Protein AF-A0A7S1E5R4-F1 (afdb_monomer_lite)

Sequence (123 aa):
DDYYWMIASVVGDKLSDVDADESPERFPGCRPMLISNDQMRDHKLELLEPRQFRRWYSCHIVNYDFSRAPLDDEWGSSRKVHVFAADVYSNEIQGNPFNDNAEDTGSLVWHLPVREWDKHDKL

Organism: NCBI:txid33649

Secondary structure (DSSP, 8-state):
-HHHHHHHHHHTTSS--------TT--TT-SPPEE------SGGGGGS-HHHHHHHHHHHEEEEESTTS-TT-TT-S--PPEEEPPPSS--S-EEEES-TT-SS---EEEE-PPPSSS-----

Structure (mmCIF, N/CA/C/O backbone):
data_AF-A0A7S1E5R4-F1
#
_entry.id   AF-A0A7S1E5R4-F1
#
loop_
_atom_site.group_PDB
_atom_site.id
_atom_site.type_symbol
_atom_site.label_atom_id
_atom_site.label_alt_id
_atom_site.label_comp_id
_atom_site.label_asym_id
_atom_site.label_entity_id
_atom_site.label_seq_id
_atom_site.pdbx_PDB_ins_code
_atom_site.Cartn_x
_atom_site.Cartn_y
_atom_site.Cartn_z
_atom_site.occupancy
_atom_site.B_iso_or_equiv
_atom_site.auth_seq_id
_atom_site.auth_comp_id
_atom_site.auth_asym_id
_atom_site.auth_atom_id
_atom_site.pdbx_PDB_model_num
ATOM 1 N N . ASP A 1 1 ? -7.231 -10.640 -13.714 1.00 77.69 1 ASP A N 1
ATOM 2 C CA . ASP A 1 1 ? -5.869 -11.043 -13.337 1.00 77.69 1 ASP A CA 1
ATOM 3 C C . ASP A 1 1 ? -5.609 -10.651 -11.889 1.00 77.69 1 ASP A C 1
ATOM 5 O O . ASP A 1 1 ? -5.233 -11.498 -11.097 1.00 77.69 1 ASP A O 1
ATOM 9 N N . ASP A 1 2 ? -6.008 -9.433 -11.523 1.00 84.44 2 ASP A N 1
ATOM 10 C CA . ASP A 1 2 ? -6.000 -8.825 -10.180 1.00 84.44 2 ASP A CA 1
ATOM 11 C C . ASP A 1 2 ? -6.248 -9.785 -9.017 1.00 84.44 2 ASP A C 1
ATOM 13 O O . ASP A 1 2 ? -5.372 -10.019 -8.187 1.00 84.44 2 ASP A O 1
ATOM 17 N N . TYR A 1 3 ? -7.397 -10.457 -9.007 1.00 85.94 3 TYR A N 1
ATOM 18 C CA . TYR A 1 3 ? -7.719 -11.401 -7.938 1.00 85.94 3 TYR A CA 1
ATOM 19 C C . TYR A 1 3 ? -6.746 -12.582 -7.805 1.00 85.94 3 TYR A C 1
ATOM 21 O O . TYR A 1 3 ? -6.574 -13.080 -6.696 1.00 85.94 3 TYR A O 1
ATOM 29 N N . TYR A 1 4 ? -6.109 -13.047 -8.885 1.00 87.06 4 TYR A N 1
ATOM 30 C CA . TYR A 1 4 ? -5.205 -14.200 -8.821 1.00 87.06 4 TYR A CA 1
ATOM 31 C C . TYR A 1 4 ? -3.946 -13.876 -8.026 1.00 87.06 4 TYR A C 1
ATOM 33 O O . TYR A 1 4 ? -3.616 -14.589 -7.077 1.00 87.06 4 TYR A O 1
ATOM 41 N N . TRP A 1 5 ? -3.262 -12.788 -8.380 1.00 86.31 5 TRP A N 1
ATOM 42 C CA . TRP A 1 5 ? -2.046 -12.387 -7.681 1.00 86.31 5 TRP A CA 1
ATOM 43 C C . TRP A 1 5 ? -2.353 -11.809 -6.292 1.00 86.31 5 TRP A C 1
ATOM 45 O O . TRP A 1 5 ? -1.594 -12.049 -5.352 1.00 86.31 5 TRP A O 1
ATOM 55 N N . MET A 1 6 ? -3.519 -11.177 -6.102 1.00 87.19 6 MET A N 1
ATOM 56 C CA . MET A 1 6 ? -4.006 -10.810 -4.770 1.00 87.19 6 MET A CA 1
ATOM 57 C C . MET A 1 6 ? -4.157 -12.027 -3.856 1.00 87.19 6 MET A C 1
ATOM 59 O O . MET A 1 6 ? -3.580 -12.065 -2.770 1.00 87.19 6 MET A O 1
ATOM 63 N N . ILE A 1 7 ? -4.900 -13.047 -4.292 1.00 86.50 7 ILE A N 1
ATOM 64 C CA . ILE A 1 7 ? -5.131 -14.257 -3.497 1.00 86.50 7 ILE A CA 1
ATOM 65 C C . ILE A 1 7 ? -3.813 -14.996 -3.248 1.00 86.50 7 ILE A C 1
ATOM 67 O O . ILE A 1 7 ? -3.583 -15.448 -2.128 1.00 86.50 7 ILE A O 1
ATOM 71 N N . ALA A 1 8 ? -2.914 -15.065 -4.234 1.00 85.06 8 ALA A N 1
ATOM 72 C CA . ALA A 1 8 ? -1.595 -15.672 -4.060 1.00 85.06 8 ALA A CA 1
ATOM 73 C C . ALA A 1 8 ? -0.780 -15.003 -2.934 1.00 85.06 8 ALA A C 1
ATOM 75 O O . ALA A 1 8 ? -0.166 -15.703 -2.129 1.00 85.06 8 ALA A O 1
ATOM 76 N N . SER A 1 9 ? -0.839 -13.669 -2.813 1.00 84.19 9 SER A N 1
ATOM 77 C CA . SER A 1 9 ? -0.158 -12.937 -1.729 1.00 84.19 9 SER A CA 1
ATOM 78 C C . SER A 1 9 ? -0.734 -13.220 -0.339 1.00 84.19 9 SER A C 1
ATOM 80 O O . SER A 1 9 ? -0.017 -13.184 0.659 1.00 84.19 9 SER A O 1
ATOM 82 N N . VAL A 1 10 ? -2.023 -13.555 -0.257 1.00 82.38 10 VAL A N 1
ATOM 83 C CA . VAL A 1 10 ? -2.702 -13.835 1.016 1.00 82.38 10 VAL A CA 1
ATOM 84 C C . VAL A 1 10 ? -2.564 -15.307 1.407 1.00 82.38 10 VAL A C 1
ATOM 86 O O . VAL A 1 10 ? -2.392 -15.619 2.581 1.00 82.38 10 VAL A O 1
ATOM 89 N N . VAL A 1 11 ? -2.605 -16.232 0.446 1.00 79.62 11 VAL A N 1
ATOM 90 C CA . VAL A 1 11 ? -2.657 -17.687 0.692 1.00 79.62 11 VAL A CA 1
ATOM 91 C C . VAL A 1 11 ? -1.276 -18.315 0.939 1.00 79.62 11 VAL A C 1
ATOM 93 O O . VAL A 1 11 ? -1.212 -19.438 1.439 1.00 79.62 11 VAL A O 1
ATOM 96 N N . GLY A 1 12 ? -0.184 -17.587 0.681 1.00 60.81 12 GLY A N 1
ATOM 97 C CA . GLY A 1 12 ? 1.208 -18.072 0.639 1.00 60.81 12 GLY A CA 1
ATOM 98 C C . GLY A 1 12 ? 1.803 -18.807 1.858 1.00 60.81 12 GLY A C 1
ATOM 99 O O . GLY A 1 12 ? 2.967 -19.166 1.793 1.00 60.81 12 GLY A O 1
ATOM 100 N N . ASP A 1 13 ? 1.041 -19.089 2.920 1.00 53.47 13 ASP A N 1
ATOM 101 C CA . ASP A 1 13 ? 1.479 -19.922 4.062 1.00 53.47 13 ASP A CA 1
ATOM 102 C C . ASP A 1 13 ? 1.129 -21.413 3.923 1.00 53.47 13 ASP A C 1
ATOM 104 O O . ASP A 1 13 ? 1.636 -22.224 4.685 1.00 53.47 13 ASP A O 1
ATOM 108 N N . LYS A 1 14 ? 0.216 -21.812 3.026 1.00 52.38 14 LYS A N 1
ATOM 109 C CA . LYS A 1 14 ? -0.276 -23.210 3.009 1.00 52.38 14 LYS A CA 1
ATOM 110 C C . LYS A 1 14 ? 0.509 -24.161 2.098 1.00 52.38 14 LYS A C 1
ATOM 112 O O . LYS A 1 14 ? 0.104 -25.309 1.951 1.00 52.38 14 LYS A O 1
ATOM 117 N N . LEU A 1 15 ? 1.572 -23.689 1.445 1.00 50.22 15 LEU A N 1
ATOM 118 C CA . LEU A 1 15 ? 2.310 -24.456 0.428 1.00 50.22 15 LEU A CA 1
ATOM 119 C C . LEU A 1 15 ? 3.764 -24.772 0.801 1.00 50.22 15 LEU A C 1
ATOM 121 O O . LEU A 1 15 ? 4.361 -25.632 0.161 1.00 50.22 15 LEU A O 1
ATOM 125 N N . SER A 1 16 ? 4.320 -24.135 1.832 1.00 47.56 16 SER A N 1
ATOM 126 C CA . SER A 1 16 ? 5.624 -24.491 2.394 1.00 47.56 16 SER A CA 1
ATOM 127 C C . SER A 1 16 ? 5.452 -24.876 3.859 1.00 47.56 16 SER A C 1
ATOM 129 O O . SER A 1 16 ? 5.551 -24.027 4.742 1.00 47.56 16 SER A O 1
ATOM 131 N N . ASP A 1 17 ? 5.182 -26.160 4.095 1.00 46.66 17 ASP A N 1
ATOM 132 C CA . ASP A 1 17 ? 5.486 -26.820 5.365 1.00 46.66 17 ASP A CA 1
ATOM 133 C C . ASP A 1 17 ? 6.979 -26.615 5.663 1.00 46.66 17 ASP A C 1
ATOM 135 O O . ASP A 1 17 ? 7.844 -27.299 5.116 1.00 46.66 17 ASP A O 1
ATOM 139 N N . VAL A 1 18 ? 7.284 -25.635 6.505 1.00 47.91 18 VAL A N 1
ATOM 140 C CA . VAL A 1 18 ? 8.499 -25.613 7.315 1.00 47.91 18 VAL A CA 1
ATOM 141 C C . VAL A 1 18 ? 8.006 -25.369 8.731 1.00 47.91 18 VAL A C 1
ATOM 143 O O . VAL A 1 18 ? 7.612 -24.255 9.060 1.00 47.91 18 VAL A O 1
ATOM 146 N N . ASP A 1 19 ? 7.913 -26.474 9.470 1.00 41.88 19 ASP A N 1
ATOM 147 C CA . ASP A 1 19 ? 7.631 -26.635 10.896 1.00 41.88 19 ASP A CA 1
ATOM 148 C C . ASP A 1 19 ? 7.039 -25.415 11.614 1.00 41.88 19 ASP A C 1
ATOM 150 O O . ASP A 1 19 ? 7.724 -24.457 11.977 1.00 41.88 19 ASP A O 1
ATOM 154 N N . ALA A 1 20 ? 5.733 -25.505 11.870 1.00 47.16 20 ALA A N 1
ATOM 155 C CA . ALA A 1 20 ? 5.014 -24.651 12.799 1.00 47.16 20 ALA A CA 1
ATOM 156 C C . ALA A 1 20 ? 5.542 -24.864 14.228 1.00 47.16 20 ALA A C 1
ATOM 158 O O . ALA A 1 20 ? 4.962 -25.612 15.011 1.00 47.16 20 ALA A O 1
ATOM 159 N N . ASP A 1 21 ? 6.649 -24.209 14.564 1.00 42.84 21 ASP A N 1
ATOM 160 C CA . ASP A 1 21 ? 7.021 -23.985 15.954 1.00 42.84 21 ASP A CA 1
ATOM 161 C C . ASP A 1 21 ? 6.194 -22.797 16.465 1.00 42.84 21 ASP A C 1
ATOM 163 O O . ASP A 1 21 ? 6.314 -21.672 15.965 1.00 42.84 21 ASP A O 1
ATOM 167 N N . GLU A 1 22 ? 5.296 -23.054 17.418 1.00 47.69 22 GLU A N 1
ATOM 168 C CA . GLU A 1 22 ? 4.425 -22.061 18.065 1.00 47.69 22 GLU A CA 1
ATOM 169 C C . GLU A 1 22 ? 5.222 -21.139 19.005 1.00 47.69 22 GLU A C 1
ATOM 171 O O . GLU A 1 22 ? 4.886 -20.948 20.175 1.00 47.69 22 GLU A O 1
ATOM 176 N N . SER A 1 23 ? 6.309 -20.551 18.512 1.00 49.47 23 SER A N 1
ATOM 177 C CA . SER A 1 23 ? 7.015 -19.518 19.253 1.00 49.47 23 SER A CA 1
ATOM 178 C C . SER A 1 23 ? 6.219 -18.201 19.177 1.00 49.47 23 SER A C 1
ATOM 180 O O . SER A 1 23 ? 5.746 -17.809 18.104 1.00 49.47 23 SER A O 1
ATOM 182 N N . PRO A 1 24 ? 6.061 -17.471 20.296 1.00 46.47 24 PRO A N 1
ATOM 183 C CA . PRO A 1 24 ? 5.346 -16.190 20.343 1.00 46.47 24 PRO A CA 1
ATOM 184 C C . PRO A 1 24 ? 6.060 -15.058 19.576 1.00 46.47 24 PRO A C 1
ATOM 186 O O . PRO A 1 24 ? 5.582 -13.927 19.556 1.00 46.47 24 PRO A O 1
ATOM 189 N N . GLU A 1 25 ? 7.179 -15.355 18.912 1.00 43.75 25 GLU A N 1
ATOM 190 C CA . GLU A 1 25 ? 7.998 -14.432 18.122 1.00 43.75 25 GLU A CA 1
ATOM 191 C C . GLU A 1 25 ? 7.684 -14.505 16.618 1.00 43.75 25 GLU A C 1
ATOM 193 O O . GLU A 1 25 ? 8.539 -14.236 15.770 1.00 43.75 25 GLU A O 1
ATOM 198 N N . ARG A 1 26 ? 6.448 -14.859 16.239 1.00 44.66 26 ARG A N 1
ATOM 199 C CA . ARG A 1 26 ? 6.027 -14.776 14.837 1.00 44.66 26 ARG A CA 1
ATOM 200 C C . ARG A 1 26 ? 5.968 -13.307 14.422 1.00 44.66 26 ARG A C 1
ATOM 202 O O . ARG A 1 26 ? 4.975 -12.621 14.662 1.00 44.66 26 ARG A O 1
ATOM 209 N N . PHE A 1 27 ? 7.027 -12.826 13.771 1.00 46.69 27 PHE A N 1
ATOM 210 C CA . PHE A 1 27 ? 7.007 -11.529 13.105 1.00 46.69 27 PHE A CA 1
ATOM 211 C C . PHE A 1 27 ? 5.801 -11.490 12.151 1.00 46.69 27 PHE A C 1
ATOM 213 O O . PHE A 1 27 ? 5.648 -12.397 11.323 1.00 46.69 27 PHE A O 1
ATOM 220 N N . PRO A 1 28 ? 4.925 -10.476 12.236 1.00 46.22 28 PRO A N 1
ATOM 221 C CA . PRO A 1 28 ? 3.859 -10.297 11.261 1.00 46.22 28 PRO A CA 1
ATOM 222 C C . PRO A 1 28 ? 4.507 -9.928 9.917 1.00 46.22 28 PRO A C 1
ATOM 224 O O . PRO A 1 28 ? 4.739 -8.757 9.647 1.00 46.22 28 PRO A O 1
ATOM 227 N N . GLY A 1 29 ? 4.898 -10.918 9.105 1.00 50.75 29 GLY A N 1
ATOM 228 C CA . GLY A 1 29 ? 5.730 -10.622 7.930 1.00 50.75 29 GLY A CA 1
ATOM 229 C C . GLY A 1 29 ? 5.965 -11.724 6.895 1.00 50.75 29 GLY A C 1
ATOM 230 O O . GLY A 1 29 ? 6.580 -11.441 5.875 1.00 50.75 29 GLY A O 1
ATOM 231 N N . CYS A 1 30 ? 5.477 -12.955 7.066 1.00 58.22 30 CYS A N 1
ATOM 232 C CA . CYS A 1 30 ? 5.741 -14.041 6.099 1.00 58.22 30 CYS A CA 1
ATOM 233 C C . CYS A 1 30 ? 4.800 -14.058 4.875 1.00 58.22 30 CYS A C 1
ATOM 235 O O . CYS A 1 30 ? 4.640 -15.097 4.240 1.00 58.22 30 CYS A O 1
ATOM 237 N N . ARG A 1 31 ? 4.135 -12.944 4.536 1.00 72.06 31 ARG A N 1
ATOM 238 C CA . ARG A 1 31 ? 3.282 -12.876 3.337 1.00 72.06 31 ARG A CA 1
ATOM 239 C C . ARG A 1 31 ? 4.104 -12.399 2.133 1.00 72.06 31 ARG A C 1
ATOM 241 O O . ARG A 1 31 ? 4.858 -11.437 2.276 1.00 72.06 31 ARG A O 1
ATOM 248 N N . PRO A 1 32 ? 3.978 -13.035 0.953 1.00 81.06 32 PRO A N 1
ATOM 249 C CA . PRO A 1 32 ? 4.656 -12.576 -0.253 1.00 81.06 32 PRO A CA 1
ATOM 250 C C . PRO A 1 32 ? 4.319 -11.121 -0.600 1.00 81.06 32 PRO A C 1
ATOM 252 O O . PRO A 1 32 ? 3.149 -10.738 -0.655 1.00 81.06 32 PRO A O 1
ATOM 255 N N . MET A 1 33 ? 5.359 -10.338 -0.883 1.00 86.12 33 MET A N 1
ATOM 256 C CA . MET A 1 33 ? 5.248 -8.979 -1.413 1.00 86.12 33 MET A CA 1
ATOM 257 C C . MET A 1 33 ? 4.908 -9.024 -2.903 1.00 86.12 33 MET A C 1
ATOM 259 O O . MET A 1 33 ? 5.438 -9.850 -3.648 1.00 86.12 33 MET A O 1
ATOM 263 N N . LEU A 1 34 ? 4.050 -8.113 -3.346 1.00 89.62 34 LEU A N 1
ATOM 264 C CA . LEU A 1 34 ? 3.616 -8.002 -4.731 1.00 89.62 34 LEU A CA 1
ATOM 265 C C . LEU A 1 34 ? 4.275 -6.803 -5.391 1.00 89.62 34 LEU A C 1
ATOM 267 O O . LEU A 1 34 ? 4.082 -5.669 -4.969 1.00 89.62 34 LEU A O 1
ATOM 271 N N . ILE A 1 35 ? 5.031 -7.048 -6.455 1.00 90.75 35 ILE A N 1
ATOM 272 C CA . ILE A 1 35 ? 5.673 -5.985 -7.226 1.00 90.75 35 ILE A CA 1
ATOM 273 C C . ILE A 1 35 ? 4.702 -5.538 -8.319 1.00 90.75 35 ILE A C 1
ATOM 275 O O . ILE A 1 35 ? 4.443 -6.289 -9.257 1.00 90.75 35 ILE A O 1
ATOM 279 N N . SER A 1 36 ? 4.146 -4.334 -8.191 1.00 90.56 36 SER A N 1
ATOM 280 C CA . SER A 1 36 ? 3.205 -3.772 -9.164 1.00 90.56 36 SER A CA 1
ATOM 281 C C . SER A 1 36 ? 3.141 -2.246 -9.066 1.00 90.56 36 SER A C 1
ATOM 283 O O . SER A 1 36 ? 3.283 -1.675 -7.987 1.00 90.56 36 SER A O 1
ATOM 285 N N . ASN A 1 37 ? 2.883 -1.586 -10.196 1.00 90.75 37 ASN A N 1
ATOM 286 C CA . ASN A 1 37 ? 2.533 -0.161 -10.264 1.00 90.75 37 ASN A CA 1
ATOM 287 C C . ASN A 1 37 ? 1.035 0.054 -10.549 1.00 90.75 37 ASN A C 1
ATOM 289 O O . ASN A 1 37 ? 0.616 1.177 -10.833 1.00 90.75 37 ASN A O 1
ATOM 293 N N . ASP A 1 38 ? 0.227 -1.009 -10.501 1.00 88.69 38 ASP A N 1
ATOM 294 C CA . ASP A 1 38 ? -1.222 -0.897 -10.628 1.00 88.69 38 ASP A CA 1
ATOM 295 C C . ASP A 1 38 ? -1.803 -0.132 -9.431 1.00 88.69 38 ASP A C 1
ATOM 297 O O . ASP A 1 38 ? -1.512 -0.431 -8.272 1.00 88.69 38 ASP A O 1
ATOM 301 N N . GLN A 1 39 ? -2.635 0.868 -9.719 1.00 84.69 39 GLN A N 1
ATOM 302 C CA . GLN A 1 39 ? -3.279 1.687 -8.698 1.00 84.69 39 GLN A CA 1
ATOM 303 C C . GLN A 1 39 ? -4.512 1.017 -8.086 1.00 84.69 39 GLN A C 1
ATOM 305 O O . GLN A 1 39 ? -4.993 1.500 -7.060 1.00 84.69 39 GLN A O 1
ATOM 310 N N . MET A 1 40 ? -5.037 -0.046 -8.708 1.00 84.94 40 MET A N 1
ATOM 311 C CA . MET A 1 40 ? -6.130 -0.866 -8.183 1.00 84.94 40 MET A CA 1
ATOM 312 C C . MET A 1 40 ? -7.353 -0.031 -7.758 1.00 84.94 40 MET A C 1
ATOM 314 O O . MET A 1 40 ? -7.910 -0.200 -6.673 1.00 84.94 40 MET A O 1
ATOM 318 N N . ARG A 1 41 ? -7.744 0.933 -8.607 1.00 81.38 41 ARG A N 1
ATOM 319 C CA . ARG A 1 41 ? -8.872 1.865 -8.376 1.00 81.38 41 ARG A CA 1
ATOM 320 C C . ARG A 1 41 ? -10.119 1.524 -9.191 1.00 81.38 41 ARG A C 1
ATOM 322 O O . ARG A 1 41 ? -10.993 2.375 -9.352 1.00 81.38 41 ARG A O 1
ATOM 329 N N . ASP A 1 42 ? -10.162 0.340 -9.789 1.00 77.44 42 ASP A N 1
ATOM 330 C CA . ASP A 1 42 ? -11.275 -0.040 -10.647 1.00 77.44 42 ASP A CA 1
ATOM 331 C C . ASP A 1 42 ? -12.548 -0.367 -9.837 1.00 77.44 42 ASP A C 1
ATOM 333 O O . ASP A 1 42 ? -12.515 -0.619 -8.633 1.00 77.44 42 ASP A O 1
ATOM 337 N N . HIS A 1 43 ? -13.698 -0.343 -10.513 1.00 62.00 43 HIS A N 1
ATOM 338 C CA . HIS A 1 43 ? -15.010 -0.625 -9.916 1.00 62.00 43 HIS A CA 1
ATOM 339 C C . HIS A 1 43 ? -15.211 -2.113 -9.584 1.00 62.00 43 HIS A C 1
ATOM 341 O O . HIS A 1 43 ? -16.178 -2.482 -8.927 1.00 62.00 43 HIS A O 1
ATOM 347 N N . LYS A 1 44 ? -14.332 -3.006 -10.052 1.00 71.75 44 LYS A N 1
ATOM 348 C CA . LYS A 1 44 ? -14.475 -4.446 -9.801 1.00 71.75 44 LYS A CA 1
ATOM 349 C C . LYS A 1 44 ? -14.041 -4.786 -8.380 1.00 71.75 44 LYS A C 1
ATOM 351 O O . LYS A 1 44 ? -14.622 -5.670 -7.757 1.00 71.75 44 LYS A O 1
ATOM 356 N N . LEU A 1 45 ? -13.110 -4.018 -7.821 1.00 71.69 45 LEU A N 1
ATOM 357 C CA . LEU A 1 45 ? -12.642 -4.157 -6.443 1.00 71.69 45 LEU A CA 1
ATOM 358 C C . LEU A 1 45 ? -13.658 -3.692 -5.381 1.00 71.69 45 LEU A C 1
ATOM 360 O O . LEU A 1 45 ? -13.398 -3.864 -4.192 1.00 71.69 45 LEU A O 1
ATOM 364 N N . GLU A 1 46 ? -14.837 -3.188 -5.772 1.00 74.56 46 GLU A N 1
ATOM 365 C CA . GLU A 1 46 ? -15.929 -2.800 -4.856 1.00 74.56 46 GLU A CA 1
ATOM 366 C C . GLU A 1 46 ? -16.439 -3.953 -3.976 1.00 74.56 46 GLU A C 1
ATOM 368 O O . GLU A 1 46 ? -17.017 -3.719 -2.917 1.00 74.56 46 GLU A O 1
ATOM 373 N N . LEU A 1 47 ? -16.208 -5.204 -4.386 1.00 75.88 47 LEU A N 1
ATOM 374 C CA . LEU A 1 47 ? -16.581 -6.386 -3.604 1.00 75.88 47 LEU A CA 1
ATOM 375 C C . LEU A 1 47 ? -15.655 -6.644 -2.403 1.00 75.88 47 LEU A C 1
ATOM 377 O O . LEU A 1 47 ? -15.961 -7.496 -1.568 1.00 75.88 47 LEU A O 1
ATOM 381 N N . LEU A 1 48 ? -14.517 -5.952 -2.315 1.00 84.12 48 LEU A N 1
ATOM 382 C CA . LEU A 1 48 ? -13.578 -6.082 -1.206 1.00 84.12 48 LEU A CA 1
ATOM 383 C C . LEU A 1 48 ? -13.947 -5.134 -0.065 1.00 84.12 48 LEU A C 1
ATOM 385 O O . LEU A 1 48 ? -14.389 -4.009 -0.285 1.00 84.12 48 LEU A O 1
ATOM 389 N N . GLU A 1 49 ? -13.705 -5.562 1.177 1.00 87.62 49 GLU A N 1
ATOM 390 C CA . GLU A 1 49 ? -13.900 -4.684 2.331 1.00 87.62 49 GLU A CA 1
ATOM 391 C C . GLU A 1 49 ? -12.894 -3.515 2.261 1.00 87.62 49 GLU A C 1
ATOM 393 O O . GLU A 1 49 ? -11.680 -3.753 2.299 1.00 87.62 49 GLU A O 1
ATOM 398 N N . PRO A 1 50 ? -13.352 -2.250 2.156 1.00 85.81 50 PRO A N 1
ATOM 399 C CA . PRO A 1 50 ? -12.474 -1.135 1.813 1.00 85.81 50 PRO A CA 1
ATOM 400 C C . PRO A 1 50 ? -11.337 -0.886 2.806 1.00 85.81 50 PRO A C 1
ATOM 402 O O . PRO A 1 50 ? -10.287 -0.369 2.419 1.00 85.81 50 PRO A O 1
ATOM 405 N N . ARG A 1 51 ? -11.520 -1.169 4.101 1.00 85.44 51 ARG A N 1
ATOM 406 C CA . ARG A 1 51 ? -10.470 -0.978 5.112 1.00 85.44 51 ARG A CA 1
ATOM 407 C C . ARG A 1 51 ? -9.398 -2.059 5.008 1.00 85.44 51 ARG A C 1
ATOM 409 O O . ARG A 1 51 ? -8.220 -1.723 4.925 1.00 85.44 51 ARG A O 1
ATOM 416 N N . GLN A 1 52 ? -9.785 -3.330 4.964 1.00 86.19 52 GLN A N 1
ATOM 417 C CA . GLN A 1 52 ? -8.872 -4.458 4.771 1.00 86.19 52 GLN A CA 1
ATOM 418 C C . GLN A 1 52 ? -8.102 -4.338 3.461 1.00 86.19 52 GLN A C 1
ATOM 420 O O . GLN A 1 52 ? -6.886 -4.508 3.462 1.00 86.19 52 GLN A O 1
ATOM 425 N N . PHE A 1 53 ? -8.784 -3.972 2.373 1.00 88.38 53 PHE A N 1
ATOM 426 C CA . PHE A 1 53 ? -8.142 -3.766 1.082 1.00 88.38 53 PHE A CA 1
ATOM 427 C C . PHE A 1 53 ? -7.077 -2.665 1.139 1.00 88.38 53 PHE A C 1
ATOM 429 O O . PHE A 1 53 ? -5.954 -2.881 0.696 1.00 88.38 53 PHE A O 1
ATOM 436 N N . ARG A 1 54 ? -7.378 -1.513 1.755 1.00 85.62 54 ARG A N 1
ATOM 437 C CA . ARG A 1 54 ? -6.405 -0.415 1.909 1.00 85.62 54 ARG A CA 1
ATOM 438 C C . ARG A 1 54 ? -5.191 -0.808 2.751 1.00 85.62 54 ARG A C 1
ATOM 440 O O . ARG A 1 54 ? -4.072 -0.458 2.383 1.00 85.62 54 ARG A O 1
ATOM 447 N N . ARG A 1 55 ? -5.401 -1.541 3.850 1.00 86.62 55 ARG A N 1
ATOM 448 C CA . ARG A 1 55 ? -4.312 -2.072 4.688 1.00 86.62 55 ARG A CA 1
ATOM 449 C C . ARG A 1 55 ? -3.432 -3.037 3.902 1.00 86.62 55 ARG A C 1
ATOM 451 O O . ARG A 1 55 ? -2.214 -2.916 3.917 1.00 86.62 55 ARG A O 1
ATOM 458 N N . TRP A 1 56 ? -4.056 -3.973 3.190 1.00 87.44 56 TRP A N 1
ATOM 459 C CA . TRP A 1 56 ? -3.342 -4.925 2.351 1.00 87.44 56 TRP A CA 1
ATOM 460 C C . TRP A 1 56 ? -2.545 -4.200 1.257 1.00 87.44 56 TRP A C 1
ATOM 462 O O . TRP A 1 56 ? -1.346 -4.428 1.153 1.00 87.44 56 TRP A O 1
ATOM 472 N N . TYR A 1 57 ? -3.159 -3.255 0.537 1.00 87.62 57 TYR A N 1
ATOM 473 C CA . TYR A 1 57 ? -2.512 -2.499 -0.540 1.00 87.62 57 TYR A CA 1
ATOM 474 C C . TYR A 1 57 ? -1.278 -1.727 -0.042 1.00 87.62 57 TYR A C 1
ATOM 476 O O . TYR A 1 57 ? -0.215 -1.817 -0.646 1.00 87.62 57 TYR A O 1
ATOM 484 N N . SER A 1 58 ? -1.394 -1.021 1.090 1.00 84.94 58 SER A N 1
ATOM 485 C CA . SER A 1 58 ? -0.299 -0.238 1.693 1.00 84.94 58 SER A CA 1
ATOM 486 C C . SER A 1 58 ? 0.876 -1.110 2.149 1.00 84.94 58 SER A C 1
ATOM 488 O O . SER A 1 58 ? 2.0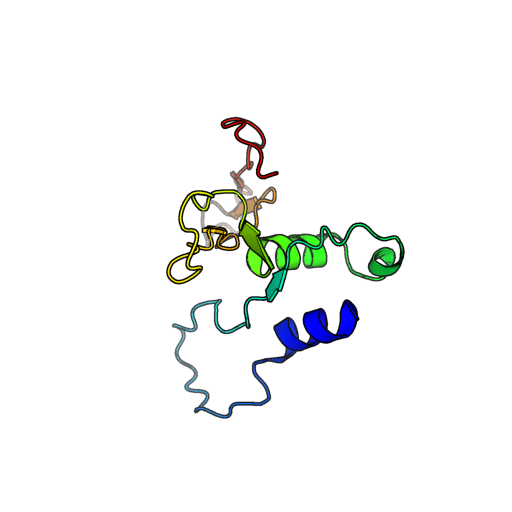27 -0.719 1.972 1.00 84.94 58 SER A O 1
ATOM 490 N N . CYS A 1 59 ? 0.600 -2.303 2.682 1.00 85.56 59 CYS A N 1
ATOM 491 C CA . CYS A 1 59 ? 1.629 -3.158 3.277 1.00 85.56 59 CYS A CA 1
ATOM 492 C C . CYS A 1 59 ? 2.161 -4.272 2.359 1.00 85.56 59 CYS A C 1
ATOM 494 O O . CYS A 1 59 ? 3.148 -4.905 2.716 1.00 85.56 59 CYS A O 1
ATOM 496 N N . HIS A 1 60 ? 1.527 -4.545 1.210 1.00 87.06 60 HIS A N 1
ATOM 497 C CA . HIS A 1 60 ? 1.912 -5.665 0.331 1.00 87.06 60 HIS A CA 1
ATOM 498 C C . HIS A 1 60 ? 2.342 -5.239 -1.074 1.00 87.06 60 HIS A C 1
ATOM 500 O O . HIS A 1 60 ? 3.005 -6.028 -1.747 1.00 87.06 60 HIS A O 1
ATOM 506 N N . ILE A 1 61 ? 1.985 -4.035 -1.538 1.00 89.56 61 ILE A N 1
ATOM 507 C CA . ILE A 1 61 ? 2.373 -3.563 -2.871 1.00 89.56 61 ILE A CA 1
ATOM 508 C C . ILE A 1 61 ? 3.715 -2.834 -2.811 1.00 89.56 61 ILE A C 1
ATOM 510 O O . ILE A 1 61 ? 3.891 -1.848 -2.101 1.00 89.56 61 ILE A O 1
ATOM 514 N N . VAL A 1 62 ? 4.653 -3.314 -3.617 1.00 90.31 62 VAL A N 1
ATOM 515 C CA . VAL A 1 62 ? 5.968 -2.733 -3.861 1.00 90.31 62 VAL A CA 1
ATOM 516 C C . VAL A 1 62 ? 5.954 -2.087 -5.238 1.00 90.31 62 VAL A C 1
ATOM 518 O O . VAL A 1 62 ? 5.780 -2.769 -6.251 1.00 90.31 62 VAL A O 1
ATOM 521 N N . ASN A 1 63 ? 6.170 -0.776 -5.288 1.00 91.62 63 ASN A N 1
ATOM 522 C CA . ASN A 1 63 ? 6.245 -0.047 -6.552 1.00 91.62 63 ASN A CA 1
ATOM 523 C C . ASN A 1 63 ? 7.682 -0.018 -7.080 1.00 91.62 63 ASN A C 1
ATOM 525 O O . ASN A 1 63 ? 8.643 -0.162 -6.321 1.00 91.62 63 ASN A O 1
ATOM 529 N N . TYR A 1 64 ? 7.847 0.215 -8.376 1.00 90.38 64 TYR A N 1
ATOM 530 C CA . TYR A 1 64 ? 9.159 0.331 -9.006 1.00 90.38 64 TYR A CA 1
ATOM 531 C C . TYR A 1 64 ? 9.209 1.479 -10.016 1.00 90.38 64 TYR A C 1
ATOM 533 O O . TYR A 1 64 ? 8.200 1.845 -10.611 1.00 90.38 64 TYR A O 1
ATOM 541 N N . ASP A 1 65 ? 10.401 2.018 -10.248 1.00 88.38 65 ASP A N 1
ATOM 542 C CA . ASP A 1 65 ? 10.645 3.103 -11.196 1.00 88.38 65 ASP A CA 1
ATOM 543 C C . ASP A 1 65 ? 11.928 2.834 -12.000 1.00 88.38 65 ASP A C 1
ATOM 545 O O . ASP A 1 65 ? 13.020 2.658 -11.449 1.00 88.38 65 ASP A O 1
ATOM 549 N N . PHE A 1 66 ? 11.770 2.788 -13.326 1.00 80.81 66 PHE A N 1
ATOM 550 C CA . PHE A 1 66 ? 12.850 2.605 -14.300 1.00 80.81 66 PHE A CA 1
ATOM 551 C C . PHE A 1 66 ? 13.396 3.934 -14.848 1.00 80.81 66 PHE A C 1
ATOM 553 O O . PHE A 1 66 ? 14.461 3.945 -15.462 1.00 80.81 66 PHE A O 1
ATOM 560 N N . SER A 1 67 ? 12.679 5.046 -14.660 1.00 73.19 67 SER A N 1
ATOM 561 C CA . SER A 1 67 ? 12.971 6.346 -15.284 1.00 73.19 67 SER A CA 1
ATOM 562 C C . SER A 1 67 ? 14.169 7.072 -14.666 1.00 73.19 67 SER A C 1
ATOM 564 O O . SER A 1 67 ? 14.776 7.928 -15.303 1.00 73.19 67 SER A O 1
ATOM 566 N N . ARG A 1 68 ? 14.554 6.698 -13.444 1.00 63.00 68 ARG A N 1
ATOM 567 C CA . ARG A 1 68 ? 15.722 7.245 -12.734 1.00 63.00 68 ARG A CA 1
ATOM 568 C C . ARG A 1 68 ? 17.059 6.639 -13.175 1.00 63.00 68 ARG A C 1
ATOM 570 O O . ARG A 1 68 ? 18.104 7.051 -12.674 1.00 63.00 68 ARG A O 1
ATOM 577 N N . ALA A 1 69 ? 17.049 5.667 -14.087 1.00 61.38 69 ALA A N 1
ATOM 578 C CA . ALA A 1 69 ? 18.272 5.116 -14.655 1.00 61.38 69 ALA A CA 1
ATOM 579 C C . ALA A 1 69 ? 18.866 6.095 -15.694 1.00 61.38 69 ALA A C 1
ATOM 581 O O . ALA A 1 69 ? 18.127 6.557 -16.566 1.00 61.38 69 ALA A O 1
ATOM 582 N N . PRO A 1 70 ? 20.177 6.409 -15.645 1.00 59.84 70 PRO A N 1
ATOM 583 C CA . PRO A 1 70 ? 20.823 7.239 -16.661 1.00 59.84 70 PRO A CA 1
ATOM 584 C C . PRO A 1 70 ? 20.615 6.651 -18.064 1.00 59.84 70 PRO A C 1
ATOM 586 O O . PRO A 1 70 ? 20.829 5.457 -18.276 1.00 59.84 70 PRO A O 1
ATOM 589 N N . LEU A 1 71 ? 20.195 7.491 -19.016 1.00 63.47 71 LEU A N 1
ATOM 590 C CA . LEU A 1 71 ? 19.923 7.097 -20.407 1.00 63.47 71 LEU A CA 1
ATOM 591 C C . LEU A 1 71 ? 21.201 6.820 -21.221 1.00 63.47 71 LEU A C 1
ATOM 593 O O . LEU A 1 71 ? 21.108 6.231 -22.295 1.00 63.47 71 LEU A O 1
ATOM 597 N N . ASP A 1 72 ? 22.368 7.209 -20.701 1.00 62.88 72 ASP A N 1
ATOM 598 C CA . ASP A 1 72 ? 23.635 7.251 -21.445 1.00 62.88 72 ASP A CA 1
ATOM 599 C C . ASP A 1 72 ? 24.388 5.907 -21.510 1.00 62.88 72 ASP A C 1
ATOM 601 O O . ASP A 1 72 ? 25.408 5.806 -22.190 1.00 62.88 72 ASP A O 1
ATOM 605 N N . ASP A 1 73 ? 23.891 4.848 -20.860 1.00 61.38 73 ASP A N 1
ATOM 606 C CA . ASP A 1 73 ? 24.442 3.497 -21.024 1.00 61.38 73 ASP A CA 1
ATOM 607 C C . ASP A 1 73 ? 23.855 2.841 -22.289 1.00 61.38 73 ASP A C 1
ATOM 609 O O . ASP A 1 73 ? 22.898 2.059 -22.245 1.00 61.38 73 ASP A O 1
ATOM 613 N N . GLU A 1 74 ? 24.477 3.133 -23.435 1.00 57.16 74 GLU A N 1
ATOM 614 C CA . GLU A 1 74 ? 24.192 2.549 -24.762 1.00 57.16 74 GLU A CA 1
ATOM 615 C C . GLU A 1 74 ? 24.243 1.001 -24.782 1.00 57.16 74 GLU A C 1
ATOM 617 O O . GLU A 1 74 ? 23.766 0.370 -25.723 1.00 57.16 74 GLU A O 1
ATOM 622 N N . TRP A 1 75 ? 24.774 0.371 -23.724 1.00 58.75 75 TRP A N 1
ATOM 623 C CA . TRP A 1 75 ? 24.999 -1.075 -23.611 1.00 58.75 75 TRP A CA 1
ATOM 624 C C . TRP A 1 75 ? 24.332 -1.740 -22.397 1.00 58.75 75 TRP A C 1
ATOM 626 O O . TRP A 1 75 ? 24.842 -2.735 -21.890 1.00 58.75 75 TRP A O 1
ATOM 636 N N . GLY A 1 76 ? 23.190 -1.229 -21.920 1.00 56.53 76 GLY A N 1
ATOM 637 C CA . GLY A 1 76 ? 22.138 -2.011 -21.234 1.00 56.53 76 GLY A CA 1
ATOM 638 C C . GLY A 1 76 ? 22.500 -2.848 -19.990 1.00 56.53 76 GLY A C 1
ATOM 639 O O . GLY A 1 76 ? 21.653 -3.597 -19.511 1.00 56.53 76 GLY A O 1
ATOM 640 N N . SER A 1 77 ? 23.715 -2.742 -19.450 1.00 60.03 77 SER A N 1
ATOM 641 C CA . SER A 1 77 ? 24.257 -3.700 -18.474 1.00 60.03 77 SER A CA 1
ATOM 642 C C . SER A 1 77 ? 24.002 -3.298 -17.016 1.00 60.03 77 SER A C 1
ATOM 644 O O . SER A 1 77 ? 24.238 -4.096 -16.115 1.00 60.03 77 SER A O 1
ATOM 646 N N . SER A 1 78 ? 23.521 -2.072 -16.765 1.00 61.97 78 SER A N 1
ATOM 647 C CA . SER A 1 78 ? 23.374 -1.521 -15.407 1.00 61.97 78 SER A CA 1
ATOM 648 C C . SER A 1 78 ? 22.182 -0.563 -15.262 1.00 61.97 78 SER A C 1
ATOM 650 O O . SER A 1 78 ? 22.274 0.498 -14.642 1.00 61.97 78 SER A O 1
ATOM 652 N N . ARG A 1 79 ? 21.015 -0.911 -15.825 1.00 65.81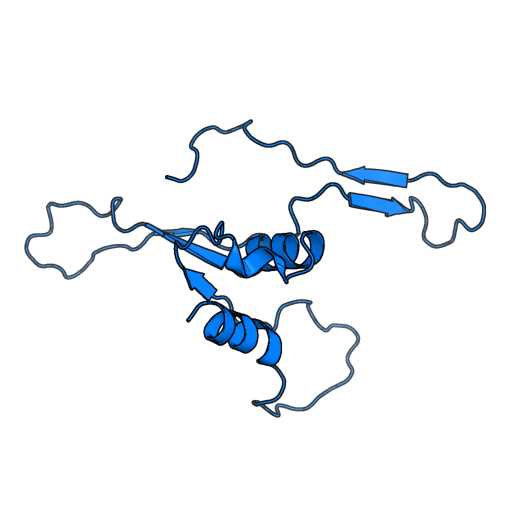 79 ARG A N 1
ATOM 653 C CA . ARG A 1 79 ? 19.786 -0.162 -15.508 1.00 65.81 79 ARG A CA 1
ATOM 654 C C . ARG A 1 79 ? 19.398 -0.436 -14.057 1.00 65.81 79 ARG A C 1
ATOM 656 O O . ARG A 1 79 ? 18.849 -1.488 -13.739 1.00 65.81 79 ARG A O 1
ATOM 663 N N . LYS A 1 80 ? 19.703 0.511 -13.170 1.00 73.44 80 LYS A N 1
ATOM 664 C CA . LYS A 1 80 ? 19.292 0.452 -11.766 1.00 73.44 80 LYS A CA 1
ATOM 665 C C . LYS A 1 80 ? 17.784 0.668 -11.677 1.00 73.44 80 LYS A C 1
ATOM 667 O O . LYS A 1 80 ? 17.284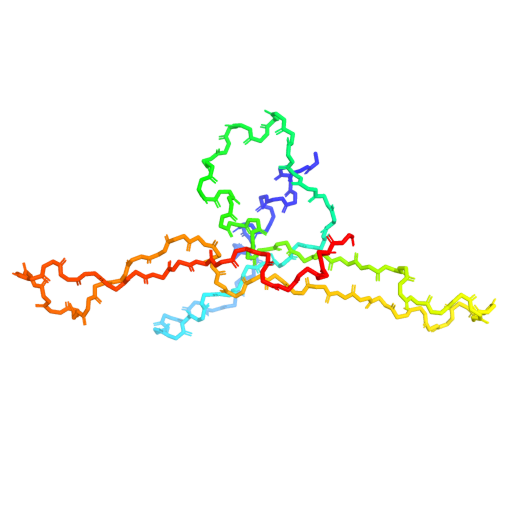 1.722 -12.056 1.00 73.44 80 LYS A O 1
ATOM 672 N N . VAL A 1 81 ? 17.077 -0.341 -11.178 1.00 83.75 81 VAL A N 1
ATOM 673 C CA . VAL A 1 81 ? 15.649 -0.250 -10.866 1.00 83.75 81 VAL A CA 1
ATOM 674 C C . VAL A 1 81 ? 15.515 0.294 -9.456 1.00 83.75 81 VAL A C 1
ATOM 676 O O . VAL A 1 81 ? 16.073 -0.275 -8.515 1.00 83.75 81 VAL A O 1
ATOM 679 N N . HIS A 1 82 ? 14.781 1.389 -9.302 1.00 86.56 82 HIS A N 1
ATOM 680 C CA . HIS A 1 82 ? 14.415 1.870 -7.979 1.00 86.56 82 HIS A CA 1
ATOM 681 C C . HIS A 1 82 ? 13.167 1.134 -7.525 1.00 86.56 82 HIS A C 1
ATOM 683 O O . HIS A 1 82 ? 12.172 1.101 -8.241 1.00 86.56 82 HIS A O 1
ATOM 689 N N . VAL A 1 83 ? 13.231 0.537 -6.341 1.00 88.75 83 VAL A N 1
ATOM 690 C CA . VAL A 1 83 ? 12.119 -0.194 -5.740 1.00 88.75 83 VAL A CA 1
ATOM 691 C C . VAL A 1 83 ? 11.683 0.560 -4.492 1.00 88.75 83 VAL A C 1
ATOM 693 O O . VAL A 1 83 ? 12.504 0.886 -3.634 1.00 88.75 83 VAL A O 1
ATOM 696 N N . PHE A 1 84 ? 10.393 0.851 -4.396 1.00 88.06 84 PHE A N 1
ATOM 697 C CA . PHE A 1 84 ? 9.780 1.478 -3.237 1.00 88.06 84 PHE A CA 1
ATOM 698 C C . PHE A 1 84 ? 9.162 0.387 -2.375 1.00 88.06 84 PHE A C 1
ATOM 700 O O . PHE A 1 84 ? 8.163 -0.219 -2.761 1.00 88.06 84 PHE A O 1
ATOM 707 N N . ALA A 1 85 ? 9.775 0.138 -1.219 1.00 84.19 85 ALA A N 1
ATOM 708 C CA . ALA A 1 85 ? 9.252 -0.817 -0.254 1.00 84.19 85 ALA A CA 1
ATOM 709 C C . ALA A 1 85 ? 7.824 -0.440 0.176 1.00 84.19 85 ALA A C 1
ATOM 711 O O . ALA A 1 85 ? 7.492 0.747 0.263 1.00 84.19 85 ALA A O 1
ATOM 712 N N . ALA A 1 86 ? 7.013 -1.465 0.437 1.00 85.50 86 ALA A N 1
ATOM 713 C CA . ALA A 1 86 ? 5.697 -1.306 1.037 1.00 85.50 86 ALA A CA 1
ATOM 714 C C . ALA A 1 86 ? 5.821 -0.797 2.480 1.00 85.50 86 ALA A C 1
ATOM 716 O O . ALA A 1 86 ? 6.877 -0.919 3.114 1.00 85.50 86 ALA A O 1
ATOM 717 N N . ASP A 1 87 ? 4.735 -0.238 3.004 1.00 83.00 87 ASP A N 1
ATOM 718 C CA . ASP A 1 87 ? 4.721 0.295 4.359 1.00 83.00 87 ASP A CA 1
ATOM 719 C C . ASP A 1 87 ? 4.766 -0.846 5.387 1.00 83.00 87 ASP A C 1
ATOM 721 O O . ASP A 1 87 ? 3.986 -1.797 5.326 1.00 83.00 87 ASP A O 1
ATOM 725 N N . VAL A 1 88 ? 5.649 -0.728 6.383 1.00 79.44 88 VAL A N 1
ATOM 726 C CA . VAL A 1 88 ? 5.761 -1.708 7.483 1.00 79.44 88 VAL A CA 1
ATOM 727 C C . VAL A 1 88 ? 4.511 -1.694 8.375 1.00 79.44 88 VAL A C 1
ATOM 729 O O . VAL A 1 88 ? 4.178 -2.686 9.018 1.00 79.44 88 VAL A O 1
ATOM 732 N N . TYR A 1 89 ? 3.802 -0.567 8.408 1.00 80.06 89 TYR A N 1
ATOM 733 C CA . TYR A 1 89 ? 2.574 -0.368 9.166 1.00 80.06 89 TYR A CA 1
ATOM 734 C C . TYR A 1 89 ? 1.529 0.345 8.312 1.00 80.06 89 TYR A C 1
ATOM 736 O O . TYR A 1 89 ? 1.848 1.121 7.416 1.00 80.06 89 TYR A O 1
ATOM 744 N N . SER A 1 90 ? 0.254 0.102 8.613 1.00 81.00 90 SER A N 1
ATOM 745 C CA . SER A 1 90 ? -0.839 0.758 7.901 1.00 81.00 90 SER A CA 1
ATOM 746 C C . SER A 1 90 ? -0.837 2.262 8.172 1.00 81.00 90 SER A C 1
ATOM 748 O O . SER A 1 90 ? -1.003 2.692 9.311 1.00 81.00 90 SER A O 1
ATOM 750 N N . ASN A 1 91 ? -0.787 3.059 7.107 1.00 79.50 91 ASN A N 1
ATOM 751 C CA . ASN A 1 91 ? -0.914 4.520 7.140 1.00 79.50 91 ASN A CA 1
ATOM 752 C C . ASN A 1 91 ? -2.371 4.997 7.337 1.00 79.50 91 ASN A C 1
ATOM 754 O O . ASN A 1 91 ? -2.841 5.930 6.681 1.00 79.50 91 ASN A O 1
ATOM 758 N N . GLU A 1 92 ? -3.116 4.346 8.229 1.00 85.75 92 GLU A N 1
ATOM 759 C CA . GLU A 1 92 ? -4.474 4.743 8.612 1.00 85.75 92 GLU A CA 1
ATOM 760 C C . GLU A 1 92 ? -4.474 5.410 9.992 1.00 85.75 92 GLU A C 1
ATOM 762 O O . GLU A 1 92 ? -3.506 5.323 10.741 1.00 85.75 92 GLU A O 1
ATOM 767 N N . ILE A 1 93 ? -5.578 6.064 10.344 1.00 89.06 93 ILE A N 1
ATOM 768 C CA . ILE A 1 93 ? -5.761 6.585 11.700 1.00 89.06 93 ILE A CA 1
ATOM 769 C C . ILE A 1 93 ? -5.869 5.403 12.667 1.00 89.06 93 ILE A C 1
ATOM 771 O O . ILE A 1 93 ? -6.752 4.556 12.511 1.00 89.06 93 ILE A O 1
ATOM 775 N N . GLN A 1 94 ? -4.991 5.366 13.667 1.00 87.94 94 GLN A N 1
ATOM 776 C CA . GLN A 1 94 ? -4.922 4.287 14.654 1.00 87.94 94 GLN A CA 1
ATOM 777 C C . GLN A 1 94 ? -5.063 4.838 16.071 1.00 87.94 94 GLN A C 1
ATOM 779 O O . GLN A 1 94 ? -4.543 5.907 16.384 1.00 87.94 94 GLN A O 1
ATOM 784 N N . GLY A 1 95 ? -5.775 4.109 16.928 1.00 87.31 95 GLY A N 1
ATOM 785 C CA . GLY A 1 95 ? -5.955 4.438 18.339 1.00 87.31 95 GLY A CA 1
ATOM 786 C C . GLY A 1 95 ? -5.530 3.256 19.199 1.00 87.31 95 GLY A C 1
ATOM 787 O O . GLY A 1 95 ? -6.078 2.168 19.032 1.00 87.31 95 GLY A O 1
ATOM 788 N N . ASN A 1 96 ? -4.578 3.474 20.104 1.00 84.56 96 ASN A N 1
ATOM 789 C CA . ASN A 1 96 ? -4.085 2.450 21.024 1.00 84.56 96 ASN A CA 1
ATOM 790 C C . ASN A 1 96 ? -4.521 2.782 22.458 1.00 84.56 96 ASN A C 1
ATOM 792 O O . ASN A 1 96 ? -4.539 3.964 22.819 1.00 84.56 96 ASN A O 1
ATOM 796 N N . PRO A 1 97 ? -4.858 1.786 23.294 1.00 83.19 97 PRO A N 1
ATOM 797 C CA . PRO A 1 97 ? -5.085 2.027 24.713 1.00 83.19 97 PRO A CA 1
ATOM 798 C C . PRO A 1 97 ? -3.793 2.530 25.370 1.00 83.19 97 PRO A C 1
ATOM 800 O O . PRO A 1 97 ? -2.704 2.046 25.073 1.00 83.19 97 PRO A O 1
ATOM 803 N N . PHE A 1 98 ? -3.904 3.523 26.254 1.00 73.31 98 PHE A N 1
ATOM 804 C CA . PHE A 1 98 ? -2.746 4.077 26.968 1.00 73.31 98 PHE A CA 1
ATOM 805 C C . PHE A 1 98 ? -2.160 3.105 28.015 1.00 73.31 98 PHE A C 1
ATOM 807 O O . PHE A 1 98 ? -1.002 3.242 28.402 1.00 73.31 98 PHE A O 1
ATOM 814 N N . ASN A 1 99 ? -2.940 2.124 28.480 1.00 75.38 99 ASN A N 1
ATOM 815 C CA . ASN A 1 99 ? -2.513 1.106 29.439 1.00 75.38 99 ASN A CA 1
ATOM 816 C C . ASN A 1 99 ? -3.264 -0.209 29.165 1.00 75.38 99 ASN A C 1
ATOM 818 O O . ASN A 1 99 ? -4.494 -0.202 29.116 1.00 75.38 99 ASN A O 1
ATOM 822 N N . ASP A 1 100 ? -2.534 -1.321 29.034 1.00 63.59 100 ASP A N 1
ATOM 823 C CA . ASP A 1 100 ? -3.084 -2.658 28.748 1.00 63.59 100 ASP A CA 1
ATOM 824 C C . ASP A 1 100 ? -4.027 -3.179 29.850 1.00 63.59 100 ASP A C 1
ATOM 826 O O . ASP A 1 100 ? -4.848 -4.055 29.599 1.00 63.59 100 ASP A O 1
ATOM 830 N N . ASN A 1 101 ? -3.955 -2.601 31.057 1.00 60.97 101 ASN A N 1
ATOM 831 C CA . ASN A 1 101 ? -4.787 -2.963 32.211 1.00 60.97 101 ASN A CA 1
ATOM 832 C C . ASN A 1 101 ? -5.900 -1.943 32.522 1.00 60.97 101 ASN A C 1
ATOM 834 O O . ASN A 1 101 ? -6.504 -1.996 33.594 1.00 60.97 101 ASN A O 1
ATOM 838 N N . ALA A 1 102 ? -6.145 -0.960 31.651 1.00 56.28 102 ALA A N 1
ATOM 839 C CA . ALA A 1 102 ? -7.160 0.060 31.903 1.00 56.28 102 ALA A CA 1
ATOM 840 C C . ALA A 1 102 ? -8.557 -0.438 31.508 1.00 56.28 102 ALA A C 1
ATOM 842 O O . ALA A 1 102 ? -9.094 -0.047 30.475 1.00 56.28 102 ALA A O 1
ATOM 843 N N . GLU A 1 103 ? -9.177 -1.242 32.373 1.00 58.09 103 GLU A N 1
ATOM 844 C CA . GLU A 1 103 ? -10.618 -1.523 32.283 1.00 58.09 103 GLU A CA 1
ATOM 845 C C . GLU A 1 103 ? -11.485 -0.266 32.511 1.00 58.09 103 GLU A C 1
ATOM 847 O O . GLU A 1 103 ? -12.673 -0.305 32.214 1.00 58.09 103 GLU A O 1
ATOM 852 N N . ASP A 1 104 ? -10.920 0.863 32.976 1.00 58.44 104 ASP A N 1
ATOM 853 C CA . ASP A 1 104 ? -11.751 1.947 33.532 1.00 58.44 104 ASP A CA 1
ATOM 854 C C . ASP A 1 104 ? -11.330 3.401 33.236 1.00 58.44 104 ASP A C 1
ATOM 856 O O . ASP A 1 104 ? -11.900 4.349 33.772 1.00 58.44 104 ASP A O 1
ATOM 860 N N . THR A 1 105 ? -10.366 3.647 32.346 1.00 56.97 105 THR A N 1
ATOM 861 C CA . THR A 1 105 ? -10.104 5.021 31.866 1.00 56.97 105 THR A CA 1
ATOM 862 C C . THR A 1 105 ? -9.831 4.989 30.374 1.00 56.97 105 THR A C 1
ATOM 864 O O . THR A 1 105 ? -8.724 4.682 29.950 1.00 56.97 105 THR A O 1
ATOM 867 N N . GLY A 1 106 ? -10.859 5.288 29.572 1.00 63.41 106 GLY A N 1
ATOM 868 C CA . GLY A 1 106 ? -10.864 5.258 28.100 1.00 63.41 106 GLY A CA 1
ATOM 869 C C . GLY A 1 106 ? -9.944 6.275 27.409 1.00 63.41 106 GLY A C 1
ATOM 870 O O . GLY A 1 106 ? -10.335 6.899 26.425 1.00 63.41 106 GLY A O 1
ATOM 871 N N . SER A 1 107 ? -8.735 6.475 27.931 1.00 74.25 107 SER A N 1
ATOM 872 C CA . SER A 1 107 ? -7.693 7.291 27.328 1.00 74.25 107 SER A CA 1
ATOM 873 C C . SER A 1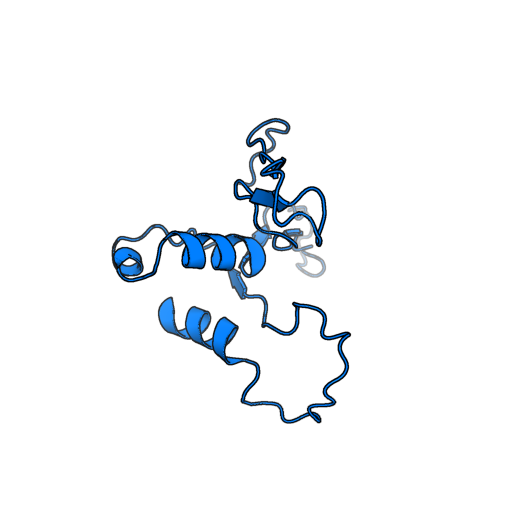 107 ? -7.051 6.517 26.176 1.00 74.25 107 SER A C 1
ATOM 875 O O . SER A 1 107 ? -6.377 5.503 26.379 1.00 74.25 107 SER A O 1
ATOM 877 N N . LEU A 1 108 ? -7.290 6.998 24.956 1.00 85.69 108 LEU A N 1
ATOM 878 C CA . LEU A 1 108 ? -6.725 6.465 23.720 1.00 85.69 108 LEU A CA 1
ATOM 879 C C . LEU A 1 108 ? -5.599 7.376 23.231 1.00 85.69 108 LEU A C 1
ATOM 881 O O . LEU A 1 108 ? -5.761 8.595 23.150 1.00 85.69 108 LEU A O 1
ATOM 885 N N . VAL A 1 109 ? -4.479 6.773 22.844 1.00 88.81 109 VAL A N 1
ATOM 886 C CA . VAL A 1 109 ? -3.402 7.448 22.119 1.00 88.81 109 VAL A CA 1
ATOM 887 C C . VAL A 1 109 ? -3.693 7.340 20.628 1.00 88.81 109 VAL A C 1
ATOM 889 O O . VAL A 1 109 ? -3.659 6.250 20.053 1.00 88.81 109 VAL A O 1
ATOM 892 N N . TRP A 1 110 ? -3.990 8.478 20.003 1.00 89.50 110 TRP A N 1
ATOM 893 C CA . TRP A 1 110 ? -4.293 8.566 18.577 1.00 89.50 110 TRP A CA 1
ATOM 894 C C . TRP A 1 110 ? -3.045 8.867 17.748 1.00 89.50 110 TRP A C 1
ATOM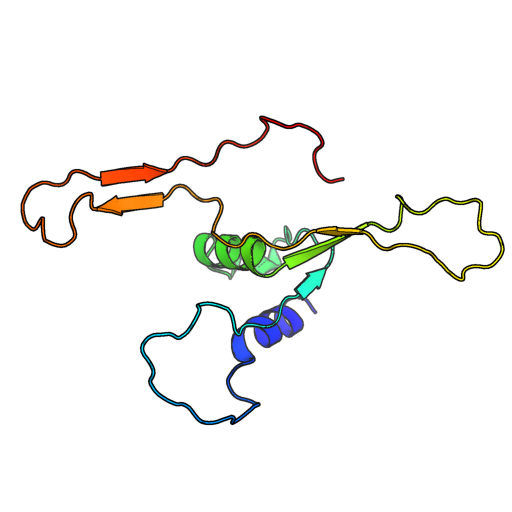 896 O O . TRP A 1 110 ? -2.306 9.806 18.036 1.00 89.50 110 TRP A O 1
ATOM 906 N N . HIS A 1 111 ? -2.868 8.111 16.670 1.00 88.44 111 HIS A N 1
ATOM 907 C CA . HIS A 1 111 ? -1.848 8.306 15.648 1.00 88.44 111 HIS A CA 1
ATOM 908 C C . HIS A 1 111 ? -2.543 8.739 14.355 1.00 88.44 111 HIS A C 1
ATOM 910 O O . HIS A 1 111 ? -3.386 8.018 13.813 1.00 88.44 111 HIS A O 1
ATOM 916 N N . LEU A 1 112 ? -2.218 9.943 13.884 1.00 89.12 112 LEU A N 1
ATOM 917 C CA . LEU A 1 112 ? -2.819 10.563 12.705 1.00 89.12 112 LEU A CA 1
ATOM 918 C C . LEU A 1 112 ? -1.749 10.699 11.613 1.00 89.12 112 LEU A 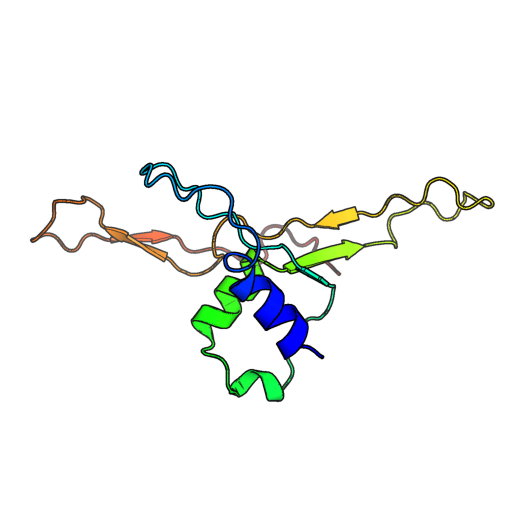C 1
ATOM 920 O O . LEU A 1 112 ? -0.924 11.611 11.694 1.00 89.12 112 LEU A O 1
ATOM 924 N N . PRO A 1 113 ? -1.725 9.809 10.606 1.00 82.88 113 PRO A N 1
ATOM 925 C CA . PRO A 1 113 ? -0.769 9.918 9.515 1.00 82.88 113 PRO A CA 1
ATOM 926 C C . PRO A 1 113 ? -1.083 11.159 8.676 1.00 82.88 113 PRO A C 1
ATOM 928 O O . PRO A 1 113 ? -2.197 11.330 8.175 1.00 82.88 113 PRO A O 1
ATOM 931 N N . VAL A 1 114 ? -0.089 12.030 8.522 1.00 79.19 114 VAL A N 1
ATOM 932 C CA . VAL A 1 114 ? -0.193 13.241 7.706 1.00 79.19 114 VAL A CA 1
ATOM 933 C C . VAL A 1 114 ? 0.264 12.910 6.290 1.00 79.19 114 VAL A C 1
ATOM 935 O O . VAL A 1 114 ? 1.372 12.418 6.086 1.00 79.19 114 VAL A O 1
ATOM 938 N N . ARG A 1 115 ? -0.591 13.178 5.301 1.00 68.06 115 ARG A N 1
ATOM 939 C CA . ARG A 1 115 ? -0.210 13.135 3.884 1.00 68.06 115 ARG A CA 1
ATOM 940 C C . ARG A 1 115 ? 0.359 14.499 3.478 1.00 68.06 115 ARG A C 1
ATOM 942 O O . ARG A 1 115 ? -0.064 15.511 4.024 1.00 68.06 115 ARG A O 1
ATOM 949 N N . GLU A 1 116 ? 1.273 14.515 2.507 1.00 61.25 116 GLU A N 1
ATOM 950 C CA . GLU A 1 116 ? 1.740 15.728 1.802 1.00 61.25 116 GLU A CA 1
ATOM 951 C C . GLU A 1 116 ? 2.724 16.673 2.526 1.00 61.25 116 GLU A C 1
ATOM 953 O O . GLU A 1 116 ? 2.928 17.787 2.046 1.00 61.25 116 GLU A O 1
ATOM 958 N N . TRP A 1 117 ? 3.389 16.271 3.618 1.00 57.56 117 TRP A N 1
ATOM 959 C CA . TRP A 1 117 ? 4.454 17.124 4.188 1.00 57.56 117 TRP A CA 1
ATOM 960 C C . TRP A 1 117 ? 5.680 17.215 3.258 1.00 57.56 117 TRP A C 1
ATOM 962 O O . TRP A 1 117 ? 6.243 18.292 3.078 1.00 57.56 117 TRP A O 1
ATOM 972 N N . ASP A 1 118 ? 6.023 16.109 2.590 1.00 52.88 118 ASP A N 1
ATOM 973 C CA . ASP A 1 118 ? 7.159 15.999 1.671 1.00 52.88 118 ASP A CA 1
ATOM 974 C C . ASP A 1 118 ? 6.680 15.685 0.248 1.00 52.88 118 ASP A C 1
ATOM 976 O O . ASP A 1 118 ? 6.830 14.562 -0.236 1.00 52.88 118 ASP A O 1
ATOM 980 N N . LYS A 1 119 ? 6.092 16.661 -0.455 1.00 46.59 119 LYS A N 1
ATOM 981 C CA . LYS A 1 119 ? 5.825 16.538 -1.900 1.00 46.59 119 LYS A CA 1
ATOM 982 C C . LYS A 1 119 ? 7.129 16.425 -2.703 1.00 46.59 119 LYS A C 1
ATOM 984 O O . LYS A 1 119 ? 7.554 17.360 -3.371 1.00 46.59 119 LYS A O 1
ATOM 989 N N . HIS A 1 120 ? 7.695 15.228 -2.724 1.00 39.44 120 HIS A N 1
ATOM 990 C CA . HIS A 1 120 ? 7.985 14.547 -3.975 1.00 39.44 120 HIS A CA 1
ATOM 991 C C . HIS A 1 120 ? 7.065 13.335 -4.034 1.00 39.44 120 HIS A C 1
ATOM 993 O O . HIS A 1 120 ? 7.457 12.205 -3.740 1.00 39.44 120 HIS A O 1
ATOM 999 N N . ASP A 1 121 ? 5.804 13.631 -4.359 1.00 43.03 121 ASP A N 1
ATOM 1000 C CA . ASP A 1 121 ? 4.791 12.643 -4.700 1.00 43.03 121 ASP A CA 1
ATOM 1001 C C . ASP A 1 121 ? 5.405 11.644 -5.685 1.00 43.03 121 ASP A C 1
ATOM 1003 O O . ASP A 1 121 ? 5.933 12.025 -6.733 1.00 43.03 121 ASP A O 1
ATOM 1007 N N . LYS A 1 122 ? 5.393 10.366 -5.298 1.00 41.16 122 LYS A N 1
ATOM 1008 C CA . LYS A 1 122 ? 5.763 9.242 -6.155 1.00 41.16 122 LYS A CA 1
ATOM 1009 C C . LYS A 1 122 ? 4.850 9.279 -7.391 1.00 41.16 122 LYS A C 1
ATOM 1011 O O . LYS A 1 122 ? 3.677 8.918 -7.290 1.00 41.16 122 LYS A O 1
ATOM 1016 N N . LEU A 1 123 ? 5.384 9.788 -8.501 1.00 35.12 123 LEU A N 1
ATOM 1017 C CA . LEU A 1 123 ? 4.901 9.544 -9.862 1.00 35.12 123 LEU A CA 1
ATOM 1018 C C . LEU A 1 123 ? 5.357 8.159 -10.315 1.00 35.12 123 LEU A C 1
ATOM 1020 O O . LEU A 1 123 ? 6.513 7.803 -9.988 1.00 35.12 123 LEU A O 1
#

Foldseek 3Di:
DVVVVVVQQVVVPPPDPDDDPVDPPPDPDPGAAAEDPDPPPDPVCVPPDVVVVQFCCQQRYKYKDQPPADPPCPPPPDRDIDIHHGDPGRQQWDWDQPDPPCPDDRDTDIDHRDPDPDPPPDD

pLDDT: mean 72.23, std 16.12, range [35.12, 91.62]

Radius of gyration: 19.52 Å; chains: 1; bounding box: 42×44×58 Å